Protein AF-A0A9D2JQB5-F1 (afdb_monomer_lite)

Structure (mmCIF, N/CA/C/O backbone):
data_AF-A0A9D2JQB5-F1
#
_entry.id   AF-A0A9D2JQB5-F1
#
loop_
_atom_site.group_PDB
_atom_site.id
_atom_site.type_symbol
_atom_site.label_atom_id
_atom_site.label_alt_id
_atom_site.label_comp_id
_atom_site.label_asym_id
_atom_site.label_entity_id
_atom_site.label_seq_id
_atom_site.pdbx_PDB_ins_code
_atom_site.Cartn_x
_atom_site.Cartn_y
_atom_site.Cartn_z
_atom_site.occupancy
_atom_site.B_iso_or_equiv
_atom_site.auth_seq_id
_atom_site.auth_comp_id
_atom_site.auth_asym_id
_atom_site.auth_atom_id
_atom_site.pdbx_PDB_model_num
ATOM 1 N N . MET A 1 1 ? -19.624 -21.024 8.292 1.00 44.72 1 MET A N 1
ATOM 2 C CA . MET A 1 1 ? -18.427 -21.433 7.534 1.00 44.72 1 MET A CA 1
ATOM 3 C C . MET A 1 1 ? -17.559 -20.203 7.461 1.00 44.72 1 MET A C 1
ATOM 5 O O . MET A 1 1 ? -18.094 -19.150 7.147 1.00 44.72 1 MET A O 1
ATOM 9 N N . GLU A 1 2 ? -16.305 -20.296 7.876 1.00 53.34 2 GLU A N 1
ATOM 10 C CA . GLU A 1 2 ? -15.384 -19.165 7.795 1.00 53.34 2 GLU A CA 1
ATOM 11 C C . GLU A 1 2 ? -15.106 -18.916 6.308 1.00 53.34 2 GLU A C 1
ATOM 13 O O . GLU A 1 2 ? -14.618 -19.800 5.601 1.00 53.34 2 GLU A O 1
ATOM 18 N N . GLU A 1 3 ? -15.566 -17.778 5.797 1.00 57.91 3 GLU A N 1
ATOM 19 C CA . GLU A 1 3 ? -15.369 -17.392 4.406 1.00 57.91 3 GLU A CA 1
ATOM 20 C C . GLU A 1 3 ? -13.870 -17.156 4.208 1.00 57.91 3 GLU A C 1
ATOM 22 O O . GLU A 1 3 ? -13.293 -16.218 4.756 1.00 57.91 3 GLU A O 1
ATOM 27 N N . ARG A 1 4 ? -13.204 -18.065 3.492 1.00 65.31 4 ARG A N 1
ATOM 28 C CA . ARG A 1 4 ? -11.774 -17.941 3.216 1.00 65.31 4 ARG A CA 1
ATOM 29 C C . ARG A 1 4 ? -11.602 -16.841 2.173 1.00 65.31 4 ARG A C 1
ATOM 31 O O . ARG A 1 4 ? -11.794 -17.088 0.984 1.00 65.31 4 ARG A O 1
ATOM 38 N N . GLU A 1 5 ? -11.299 -15.628 2.626 1.00 77.38 5 GLU A N 1
ATOM 39 C CA . GLU A 1 5 ? -11.063 -14.490 1.736 1.00 77.38 5 GLU A CA 1
ATOM 40 C C . GLU A 1 5 ? -9.969 -14.835 0.709 1.00 77.38 5 GLU A C 1
ATOM 42 O O . GLU A 1 5 ? -8.907 -15.349 1.063 1.00 77.38 5 GLU A O 1
ATOM 47 N N . MET A 1 6 ? -10.232 -14.556 -0.575 1.00 88.81 6 MET A N 1
ATOM 48 C CA . MET A 1 6 ? -9.296 -14.835 -1.679 1.00 88.81 6 MET A CA 1
ATOM 49 C C . MET A 1 6 ? -7.963 -14.086 -1.517 1.00 88.81 6 MET A C 1
ATOM 51 O O . MET A 1 6 ? -6.921 -14.582 -1.940 1.00 88.81 6 ME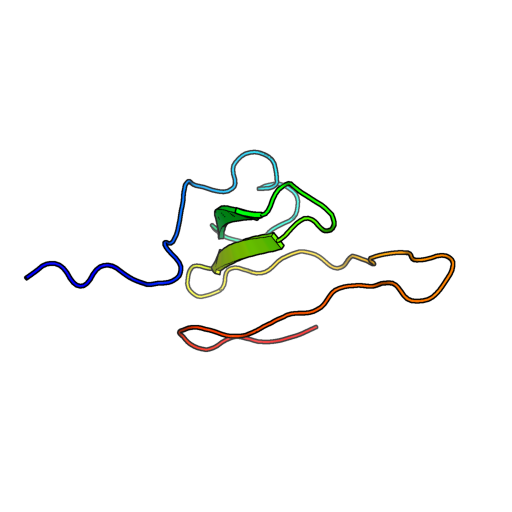T A O 1
ATOM 55 N N . PHE A 1 7 ? -8.003 -12.914 -0.879 1.00 92.81 7 PHE A N 1
ATOM 56 C CA . PHE A 1 7 ? -6.843 -12.096 -0.542 1.00 92.81 7 PHE A CA 1
ATOM 57 C C . PHE A 1 7 ? -6.848 -11.832 0.970 1.00 92.81 7 PHE A C 1
ATOM 59 O O . PHE A 1 7 ? -7.539 -10.915 1.413 1.00 92.81 7 PHE A O 1
ATOM 66 N N . PRO A 1 8 ? -6.128 -12.633 1.775 1.00 93.19 8 PRO A N 1
ATOM 67 C CA . PRO A 1 8 ? -6.132 -12.475 3.226 1.00 93.19 8 PRO A CA 1
ATOM 68 C C . PRO A 1 8 ? -5.400 -11.196 3.659 1.00 93.19 8 PRO A C 1
ATOM 70 O O . PRO A 1 8 ? -4.500 -10.714 2.966 1.00 93.19 8 PRO A O 1
ATOM 73 N N . THR A 1 9 ? -5.763 -10.665 4.829 1.00 94.81 9 THR A N 1
ATOM 74 C CA . THR A 1 9 ? -5.173 -9.448 5.423 1.00 94.81 9 THR A CA 1
ATOM 75 C C . THR A 1 9 ? -3.657 -9.550 5.628 1.00 94.81 9 THR A C 1
ATOM 77 O O . THR A 1 9 ? -2.933 -8.597 5.343 1.00 94.81 9 THR A O 1
ATOM 80 N N . GLY A 1 10 ? -3.170 -10.714 6.068 1.00 94.81 10 GLY A N 1
ATOM 81 C CA . GLY A 1 10 ? -1.765 -10.924 6.426 1.00 94.81 10 GLY A CA 1
ATOM 82 C C . GLY A 1 10 ? -1.410 -10.401 7.817 1.00 94.81 10 GLY A C 1
ATOM 83 O O . GLY A 1 10 ? -2.282 -10.220 8.663 1.00 94.81 10 GLY A O 1
ATOM 84 N N . GLU A 1 11 ? -0.116 -10.179 8.033 1.00 97.25 11 GLU A N 1
ATOM 85 C CA . GLU A 1 11 ? 0.443 -9.710 9.306 1.00 97.25 11 GLU A CA 1
ATOM 86 C C . GLU A 1 11 ? 0.574 -8.185 9.323 1.00 97.25 11 GLU A C 1
ATOM 88 O O . GLU A 1 11 ? 0.587 -7.539 8.271 1.00 97.25 11 GLU A O 1
ATOM 93 N N . GLU A 1 12 ? 0.700 -7.593 10.513 1.00 97.88 12 GLU A N 1
ATOM 94 C CA . GLU A 1 12 ? 0.944 -6.154 10.635 1.00 97.88 12 GLU A CA 1
ATOM 95 C C . GLU A 1 12 ? 2.221 -5.753 9.882 1.00 97.88 12 GLU A C 1
ATOM 97 O O . GLU A 1 12 ? 3.268 -6.402 9.963 1.00 97.88 12 GLU A O 1
ATOM 102 N N . ASN A 1 13 ? 2.149 -4.640 9.156 1.00 97.00 13 ASN A N 1
ATOM 103 C CA . ASN A 1 13 ? 3.206 -4.137 8.291 1.00 97.00 13 ASN A CA 1
ATOM 104 C C . ASN A 1 13 ? 4.328 -3.423 9.079 1.00 97.00 13 ASN A C 1
ATOM 106 O O . ASN A 1 13 ? 4.722 -2.293 8.773 1.00 97.00 13 ASN A O 1
ATOM 110 N N . ILE A 1 14 ? 4.848 -4.084 10.118 1.00 97.12 14 ILE A N 1
ATOM 111 C CA . ILE A 1 14 ? 5.807 -3.530 11.088 1.00 97.12 14 ILE A CA 1
ATOM 112 C C . ILE A 1 14 ? 7.064 -3.008 10.385 1.00 97.12 14 ILE A C 1
ATOM 114 O O . ILE A 1 14 ? 7.563 -1.937 10.724 1.00 97.12 14 ILE A O 1
ATOM 118 N N . ALA A 1 15 ? 7.551 -3.721 9.364 1.00 95.12 15 ALA A N 1
ATOM 119 C CA . ALA A 1 15 ? 8.762 -3.354 8.628 1.00 95.12 15 ALA A CA 1
ATOM 120 C C . ALA A 1 15 ? 8.671 -1.977 7.942 1.00 95.12 15 ALA A C 1
ATOM 122 O O . ALA A 1 15 ? 9.694 -1.317 7.738 1.00 95.12 15 ALA A O 1
ATOM 123 N N . TYR A 1 16 ? 7.457 -1.532 7.606 1.00 95.00 16 TYR A N 1
ATOM 124 C CA . TYR A 1 16 ? 7.225 -0.291 6.876 1.00 95.00 16 TYR A CA 1
ATOM 125 C C . TYR A 1 16 ? 6.399 0.733 7.659 1.00 95.00 16 TYR A C 1
ATOM 127 O O . TYR A 1 16 ? 6.119 1.792 7.108 1.00 95.00 16 TYR A O 1
ATOM 135 N N . ASN A 1 17 ? 6.068 0.488 8.932 1.00 94.12 17 ASN A N 1
ATOM 136 C CA . ASN A 1 17 ? 5.213 1.360 9.751 1.00 94.12 17 ASN A CA 1
ATOM 137 C C . ASN A 1 17 ? 5.620 2.849 9.721 1.00 94.12 17 ASN A C 1
ATOM 139 O O . ASN A 1 17 ? 4.770 3.731 9.655 1.00 94.12 17 ASN A O 1
ATOM 143 N N . LYS A 1 18 ? 6.924 3.136 9.664 1.00 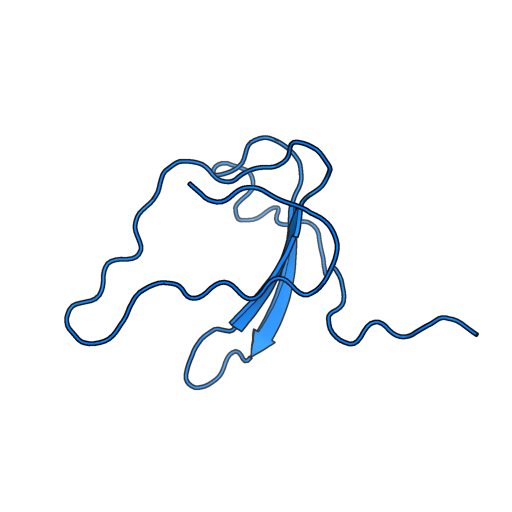97.19 18 LYS A N 1
ATOM 144 C CA . LYS A 1 18 ? 7.508 4.481 9.594 1.00 97.19 18 LYS A CA 1
ATOM 145 C C . LYS A 1 18 ? 7.196 5.243 8.303 1.00 97.19 18 LYS A C 1
ATOM 147 O O . LYS A 1 18 ? 7.579 6.401 8.193 1.00 97.19 18 LYS A O 1
ATOM 152 N N . TYR A 1 19 ? 6.572 4.598 7.322 1.00 97.38 19 TYR A N 1
ATOM 153 C CA . TYR A 1 19 ? 6.147 5.189 6.054 1.00 97.38 19 TYR A CA 1
ATOM 154 C C . TYR A 1 19 ? 4.626 5.358 5.963 1.00 97.38 19 TYR A C 1
ATOM 156 O O . TYR A 1 19 ? 4.115 5.663 4.887 1.00 97.38 19 TYR A O 1
ATOM 164 N N . PHE A 1 20 ? 3.895 5.130 7.057 1.00 97.75 20 PHE A N 1
ATOM 165 C CA . PHE A 1 20 ? 2.440 5.201 7.098 1.00 97.75 20 PHE A CA 1
ATOM 166 C C . PHE A 1 20 ? 1.974 6.059 8.275 1.00 97.75 20 PHE A C 1
ATOM 168 O O . PHE A 1 20 ? 2.601 6.130 9.330 1.00 97.75 20 PHE A O 1
ATOM 175 N N . THR A 1 21 ? 0.829 6.711 8.098 1.00 98.25 21 THR A N 1
ATOM 176 C CA . THR A 1 21 ? -0.023 7.110 9.219 1.00 98.25 21 THR A CA 1
ATOM 177 C C . THR A 1 21 ? -0.992 5.960 9.474 1.00 98.25 21 THR A C 1
ATOM 179 O O . THR A 1 21 ? -1.612 5.490 8.524 1.00 98.25 21 THR A O 1
ATOM 182 N N . GLY A 1 22 ? -1.154 5.534 10.729 1.00 97.50 22 GLY A N 1
ATOM 183 C CA . GLY A 1 22 ? -2.043 4.427 11.107 1.00 97.50 22 GLY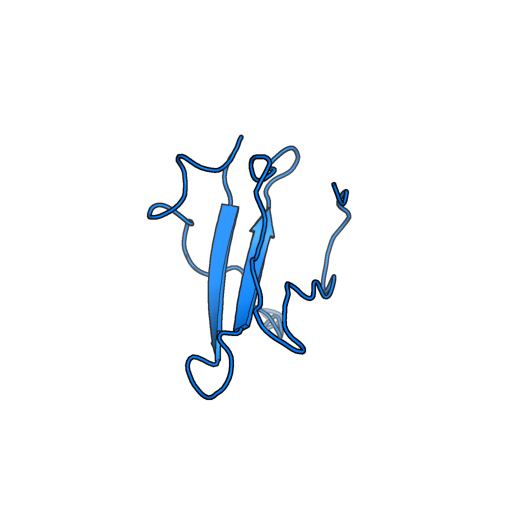 A CA 1
ATOM 184 C C . GLY A 1 22 ? -1.463 3.035 10.829 1.00 97.50 22 GLY A C 1
ATOM 185 O O . GLY A 1 22 ? -0.311 2.903 10.416 1.00 97.50 22 GLY A O 1
ATOM 186 N N . THR A 1 23 ? -2.275 2.004 11.062 1.00 98.25 23 THR A N 1
ATOM 187 C CA . THR A 1 23 ? -1.875 0.595 10.942 1.00 98.25 23 THR A CA 1
ATOM 188 C C . THR A 1 23 ? -2.260 0.025 9.580 1.00 98.25 23 THR A C 1
ATOM 190 O O . THR A 1 23 ? -3.401 0.161 9.132 1.00 98.25 23 THR A O 1
ATOM 193 N N . SER A 1 24 ? -1.301 -0.635 8.934 1.00 98.06 24 SER A N 1
ATOM 194 C CA . SER A 1 24 ? -1.528 -1.427 7.725 1.00 98.06 24 SER A CA 1
ATOM 195 C C . SER A 1 24 ? -1.051 -2.859 7.934 1.00 98.06 24 SER A C 1
ATOM 197 O O . SER A 1 24 ? -0.218 -3.122 8.802 1.00 98.06 24 SER A O 1
ATOM 199 N N . TYR A 1 25 ? -1.565 -3.768 7.115 1.00 98.00 25 TYR A N 1
ATOM 200 C CA . TYR A 1 25 ? -1.221 -5.187 7.096 1.00 98.00 25 TYR A CA 1
ATOM 201 C C . TYR A 1 25 ? -0.763 -5.586 5.701 1.00 98.00 25 TYR A C 1
ATOM 203 O O . TYR A 1 25 ? -1.185 -4.974 4.715 1.00 98.00 25 TYR A O 1
ATOM 211 N N . LEU A 1 26 ? 0.098 -6.595 5.613 1.00 97.00 26 LEU A N 1
ATOM 212 C CA . LEU A 1 26 ? 0.686 -7.036 4.358 1.00 97.00 26 LEU A CA 1
ATOM 213 C C . LEU A 1 26 ? 0.681 -8.562 4.251 1.00 97.00 26 LEU A C 1
ATOM 215 O O . LEU A 1 26 ? 1.180 -9.272 5.124 1.00 97.00 26 LEU A O 1
ATOM 219 N N . CYS A 1 27 ? 0.170 -9.062 3.128 1.00 96.06 27 CYS A N 1
ATOM 220 C CA . CYS A 1 27 ? 0.230 -10.469 2.757 1.00 96.06 27 CYS A CA 1
ATOM 221 C C . CYS A 1 27 ? 0.864 -10.625 1.365 1.00 96.06 27 CYS A C 1
ATOM 223 O O . CYS A 1 27 ? 0.260 -10.194 0.377 1.00 96.06 27 CYS A O 1
ATOM 225 N N . PRO A 1 28 ? 2.064 -11.223 1.239 1.00 94.94 28 PRO A N 1
ATOM 226 C CA . PRO A 1 28 ? 2.642 -11.530 -0.066 1.00 94.94 28 PRO A CA 1
ATOM 227 C C . PRO A 1 28 ? 1.778 -12.539 -0.838 1.00 94.94 28 PRO A C 1
ATOM 229 O O . PRO A 1 28 ? 1.423 -13.590 -0.310 1.00 94.94 28 PRO A O 1
ATOM 232 N N . VAL A 1 29 ? 1.465 -12.227 -2.097 1.00 93.94 29 VAL A N 1
ATOM 233 C CA . VAL A 1 29 ? 0.697 -13.085 -3.021 1.00 93.94 29 VAL A CA 1
ATOM 234 C C . VAL A 1 29 ? 1.626 -13.766 -4.026 1.00 93.94 29 VAL A C 1
ATOM 236 O O . VAL A 1 29 ? 1.476 -14.953 -4.298 1.00 93.94 29 VAL A O 1
ATOM 239 N N . SER A 1 30 ? 2.602 -13.028 -4.562 1.00 93.50 30 SER A N 1
ATOM 240 C CA . SER A 1 30 ? 3.665 -13.569 -5.413 1.00 93.50 30 SER A CA 1
ATOM 241 C C . SER A 1 30 ? 4.995 -12.920 -5.067 1.00 93.50 30 SER A C 1
ATOM 243 O O . SER A 1 30 ? 5.093 -11.697 -4.962 1.00 93.50 30 SER A O 1
ATOM 245 N N . MET A 1 31 ? 6.023 -13.754 -4.936 1.00 91.75 31 MET A N 1
ATOM 246 C C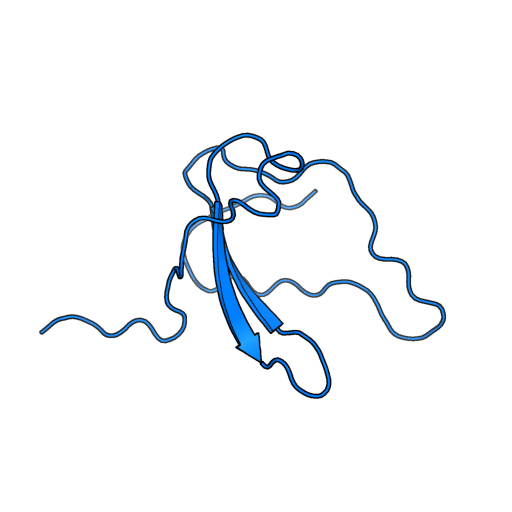A . MET A 1 31 ? 7.420 -13.333 -4.796 1.00 91.75 31 MET A CA 1
ATOM 247 C C . MET A 1 31 ? 8.216 -13.548 -6.093 1.00 91.75 31 MET A C 1
ATOM 249 O O . MET A 1 31 ? 9.372 -13.143 -6.179 1.00 91.75 31 MET A O 1
ATOM 253 N N . GLU A 1 32 ? 7.611 -14.189 -7.094 1.00 90.88 32 GLU A N 1
ATOM 254 C CA . GLU A 1 32 ? 8.248 -14.542 -8.361 1.00 90.88 32 GLU A CA 1
ATOM 255 C C . GLU A 1 32 ? 7.814 -13.586 -9.479 1.00 90.88 32 GLU A C 1
ATOM 257 O O . GLU A 1 32 ? 6.675 -13.117 -9.501 1.00 90.88 32 GLU A O 1
ATOM 262 N N . GLN A 1 33 ? 8.717 -13.334 -10.436 1.00 85.00 33 GLN A N 1
ATOM 263 C CA . GLN A 1 33 ? 8.570 -12.384 -11.553 1.00 85.00 33 GLN A CA 1
ATOM 264 C C . GLN A 1 33 ? 8.390 -10.929 -11.094 1.00 85.00 33 GLN A C 1
ATOM 266 O O . GLN A 1 33 ? 9.328 -10.137 -11.167 1.00 85.00 33 GLN A O 1
ATOM 271 N N . VAL A 1 34 ? 7.196 -10.591 -10.605 1.00 87.12 34 VAL A N 1
ATOM 272 C CA . VAL A 1 34 ? 6.835 -9.288 -10.050 1.00 87.12 34 VAL A CA 1
ATOM 273 C C . VAL A 1 34 ? 6.315 -9.514 -8.639 1.00 87.12 34 VAL A C 1
ATOM 275 O O . VAL A 1 34 ? 5.475 -10.382 -8.406 1.00 87.12 34 VAL A O 1
ATOM 278 N N . PHE A 1 35 ? 6.811 -8.719 -7.694 1.00 91.69 35 PHE A N 1
ATOM 279 C CA . PHE A 1 35 ? 6.308 -8.747 -6.329 1.00 91.69 35 PHE A CA 1
ATOM 280 C C . PHE A 1 35 ? 4.858 -8.253 -6.292 1.00 91.69 35 PHE A C 1
ATOM 282 O O . PHE A 1 35 ? 4.568 -7.129 -6.705 1.00 91.69 35 PHE A O 1
ATOM 289 N N . ILE A 1 36 ? 3.961 -9.092 -5.778 1.00 95.00 36 ILE A N 1
ATOM 290 C CA . ILE A 1 36 ? 2.544 -8.779 -5.584 1.00 95.00 36 ILE A CA 1
ATOM 291 C C . ILE A 1 36 ? 2.217 -9.034 -4.119 1.00 95.00 36 ILE A C 1
ATOM 293 O O . ILE A 1 36 ? 2.497 -10.114 -3.599 1.00 95.00 36 ILE A O 1
ATOM 297 N N . ALA A 1 37 ? 1.583 -8.065 -3.468 1.00 95.75 37 ALA A N 1
ATOM 298 C CA . ALA A 1 37 ? 1.091 -8.203 -2.106 1.00 95.75 37 ALA A CA 1
ATOM 299 C C . ALA A 1 37 ? -0.315 -7.616 -1.982 1.00 95.75 37 ALA A C 1
ATOM 301 O O . ALA A 1 37 ? -0.627 -6.601 -2.605 1.00 95.75 37 ALA A O 1
ATOM 302 N N . ASN A 1 38 ? -1.141 -8.246 -1.150 1.00 97.06 38 ASN A N 1
ATOM 303 C CA . ASN A 1 38 ? -2.350 -7.628 -0.635 1.00 97.06 38 ASN A CA 1
ATOM 304 C C 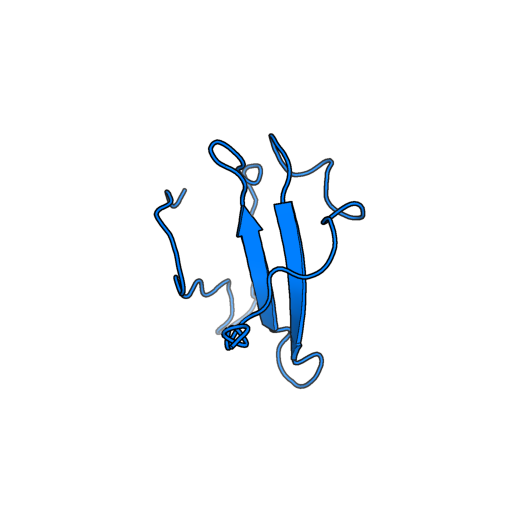. ASN A 1 38 ? -1.961 -6.726 0.539 1.00 97.06 38 ASN A C 1
ATOM 306 O O . ASN A 1 38 ? -1.254 -7.168 1.447 1.00 97.06 38 ASN A O 1
ATOM 310 N N . VAL A 1 39 ? -2.409 -5.472 0.516 1.00 97.38 39 VAL A N 1
ATOM 311 C CA . VAL A 1 39 ? -2.167 -4.514 1.597 1.00 97.38 39 VAL A CA 1
ATOM 312 C C . VAL A 1 39 ? -3.511 -4.042 2.122 1.00 97.38 39 VAL A C 1
ATOM 314 O O . VAL A 1 39 ? -4.317 -3.498 1.369 1.00 97.38 39 VAL A O 1
ATOM 317 N N . THR A 1 40 ? -3.745 -4.247 3.415 1.00 97.44 40 THR A N 1
ATOM 318 C CA . THR A 1 40 ? -4.983 -3.832 4.086 1.00 97.44 40 THR A CA 1
ATOM 319 C C . THR A 1 40 ? -4.706 -2.617 4.954 1.00 97.44 40 THR A C 1
ATOM 321 O O . THR A 1 40 ? -3.715 -2.579 5.679 1.00 97.44 40 THR A O 1
ATOM 324 N N . PHE A 1 41 ? -5.583 -1.622 4.882 1.00 98.06 41 PHE A N 1
ATOM 325 C CA . PHE A 1 41 ? -5.471 -0.365 5.613 1.00 98.06 41 PHE A CA 1
ATOM 326 C C . PHE A 1 41 ? -6.619 -0.274 6.615 1.00 98.06 41 PHE A C 1
ATOM 328 O O . PHE A 1 41 ? -7.781 -0.380 6.216 1.00 98.06 41 PHE A O 1
ATOM 335 N N . GLU A 1 42 ? -6.311 -0.037 7.892 1.00 97.94 42 GLU A N 1
ATOM 336 C CA . GLU A 1 42 ? -7.339 0.375 8.854 1.00 97.94 42 GLU A CA 1
ATOM 337 C C . GLU A 1 42 ? -7.968 1.717 8.432 1.00 97.94 42 GLU A C 1
ATOM 339 O O . GLU A 1 42 ? -7.331 2.502 7.714 1.00 97.94 42 GLU A O 1
ATOM 344 N N . PRO A 1 43 ? -9.198 2.044 8.872 1.00 98.00 43 PRO A N 1
ATOM 345 C CA . PRO A 1 43 ? -9.806 3.340 8.598 1.00 98.00 43 PRO A CA 1
ATOM 346 C C . PRO A 1 43 ? -8.882 4.508 8.974 1.00 98.00 43 PRO A C 1
ATOM 348 O O . PRO A 1 43 ? -8.435 4.640 10.111 1.00 98.00 43 PRO A O 1
ATOM 351 N N . GLY A 1 44 ? -8.596 5.375 8.000 1.00 96.81 44 GLY A N 1
ATOM 352 C CA . GLY A 1 44 ? -7.691 6.517 8.165 1.00 96.81 44 GLY A CA 1
ATOM 353 C C . GLY A 1 44 ? -6.201 6.193 8.001 1.00 96.81 44 GLY A C 1
ATOM 354 O O . GLY A 1 44 ? -5.396 7.127 7.962 1.00 96.81 44 GLY A O 1
ATOM 355 N N . CYS A 1 45 ? -5.821 4.918 7.853 1.00 97.94 45 CYS A N 1
ATOM 356 C CA . CYS A 1 45 ? -4.455 4.557 7.498 1.00 97.94 45 CYS A CA 1
ATOM 357 C C . CYS A 1 45 ? -4.139 4.985 6.058 1.00 97.94 45 CYS A C 1
ATOM 359 O O . CYS A 1 45 ? -4.952 4.823 5.147 1.00 97.94 45 CYS A O 1
ATOM 361 N N . ARG A 1 46 ? -2.941 5.533 5.850 1.00 97.81 46 ARG A N 1
ATOM 362 C CA . ARG A 1 46 ? -2.418 5.906 4.531 1.00 97.81 46 ARG A CA 1
ATOM 363 C C . ARG A 1 46 ? -0.900 5.840 4.515 1.00 97.81 46 ARG A C 1
ATOM 365 O O . ARG A 1 46 ? -0.258 6.111 5.530 1.00 97.81 46 ARG A O 1
ATOM 372 N N . ASN A 1 47 ? -0.322 5.544 3.360 1.00 96.94 47 ASN A N 1
ATOM 373 C CA . ASN A 1 47 ? 1.112 5.696 3.152 1.00 96.94 47 ASN A CA 1
ATOM 374 C C . ASN A 1 47 ? 1.496 7.171 2.971 1.00 96.94 47 ASN A C 1
ATOM 376 O O . ASN A 1 47 ? 0.701 8.018 2.556 1.00 96.94 47 ASN A O 1
ATOM 380 N N . PHE A 1 48 ? 2.749 7.483 3.272 1.00 97.81 48 PHE A N 1
ATOM 381 C CA . PHE A 1 48 ? 3.339 8.776 2.964 1.00 97.81 48 PHE A CA 1
ATOM 382 C C . PHE A 1 48 ? 3.538 8.936 1.453 1.00 97.81 48 PHE A C 1
ATOM 384 O O . PHE A 1 48 ? 3.561 7.962 0.691 1.00 97.81 48 PHE A O 1
ATOM 391 N N . TRP A 1 49 ? 3.700 10.187 1.021 1.00 97.44 49 TRP A N 1
ATOM 392 C CA . TRP A 1 49 ? 4.077 10.507 -0.351 1.00 97.44 49 TRP A CA 1
ATOM 393 C C . TRP A 1 49 ? 5.358 9.764 -0.738 1.00 97.44 49 TRP A C 1
ATOM 395 O O . TRP A 1 49 ? 6.369 9.848 -0.041 1.00 97.44 49 TRP A O 1
ATOM 405 N N . HIS A 1 50 ? 5.309 9.028 -1.843 1.00 94.69 50 HIS A N 1
ATOM 406 C CA . HIS A 1 50 ? 6.445 8.289 -2.384 1.00 94.69 50 HIS A CA 1
ATOM 407 C C . HIS A 1 50 ? 6.255 8.086 -3.891 1.00 94.69 50 HIS A C 1
ATOM 409 O O . HIS A 1 50 ? 5.176 8.320 -4.435 1.00 94.69 50 HIS A O 1
ATOM 415 N N . ILE A 1 51 ? 7.321 7.664 -4.567 1.00 93.19 51 ILE A N 1
ATOM 416 C CA . ILE A 1 51 ? 7.334 7.413 -6.006 1.00 93.19 51 ILE A CA 1
ATOM 417 C C . ILE A 1 51 ? 7.988 6.060 -6.286 1.00 93.19 51 ILE A C 1
ATOM 419 O O . ILE A 1 51 ? 9.063 5.749 -5.771 1.00 93.19 51 ILE A O 1
ATOM 423 N N . HIS A 1 52 ? 7.344 5.260 -7.134 1.00 91.81 52 HIS A N 1
ATOM 424 C CA . HIS A 1 52 ? 7.938 4.057 -7.704 1.00 91.81 52 HIS A CA 1
ATOM 425 C C . HIS A 1 52 ? 8.640 4.417 -9.015 1.00 91.81 52 HIS A C 1
ATOM 427 O O . HIS A 1 52 ? 8.001 4.606 -10.049 1.00 91.81 52 HIS A O 1
ATOM 433 N N . HIS A 1 53 ? 9.967 4.532 -8.973 1.00 90.69 53 HIS A N 1
ATOM 434 C CA . HIS A 1 53 ? 10.766 4.811 -10.164 1.00 90.69 53 HIS A CA 1
ATOM 435 C C . HIS A 1 53 ? 10.903 3.567 -11.049 1.00 90.69 53 HIS A C 1
ATOM 437 O O . HIS A 1 53 ? 11.324 2.509 -10.583 1.00 90.69 53 HIS A O 1
ATOM 443 N N . ALA A 1 54 ? 10.640 3.720 -12.346 1.00 88.38 54 ALA A N 1
ATOM 444 C CA . ALA A 1 54 ? 10.916 2.707 -13.358 1.00 88.38 54 ALA A CA 1
ATOM 445 C C . ALA A 1 54 ? 11.703 3.316 -14.523 1.00 88.38 54 ALA A C 1
ATOM 447 O O . ALA A 1 54 ? 11.435 4.442 -14.936 1.00 88.38 54 ALA A O 1
ATOM 448 N N . LYS A 1 55 ? 12.679 2.570 -15.060 1.00 84.69 55 LYS A N 1
ATOM 449 C CA . LYS A 1 55 ? 13.473 3.010 -16.222 1.00 84.69 55 LYS A CA 1
ATOM 450 C C . LYS A 1 55 ? 12.698 2.865 -17.535 1.00 84.69 55 LYS A C 1
ATOM 452 O O . LYS A 1 55 ? 12.796 3.734 -18.391 1.00 84.69 55 LYS A O 1
ATOM 457 N N . THR A 1 56 ? 11.926 1.788 -17.679 1.00 85.75 56 THR A N 1
ATOM 458 C CA . THR A 1 56 ? 11.064 1.493 -18.834 1.00 85.75 56 THR A CA 1
ATOM 459 C C . THR A 1 56 ? 9.902 0.600 -18.384 1.00 85.75 56 THR A C 1
ATOM 461 O O . THR A 1 56 ? 10.116 -0.350 -17.636 1.00 85.75 56 THR A O 1
ATOM 464 N N . GLY A 1 57 ? 8.668 0.913 -18.800 1.00 76.81 57 GLY A N 1
ATOM 465 C CA . GLY A 1 57 ? 7.496 0.027 -18.662 1.00 76.81 57 GLY A CA 1
ATOM 466 C C . GLY A 1 57 ? 7.060 -0.388 -17.245 1.00 76.81 57 GLY A C 1
ATOM 467 O O . GLY A 1 57 ? 6.292 -1.336 -17.128 1.00 76.81 57 GLY A O 1
ATOM 468 N N . GLY A 1 58 ? 7.542 0.267 -16.183 1.00 81.62 58 GLY A N 1
ATOM 469 C CA . GLY A 1 58 ? 7.213 -0.073 -14.790 1.00 81.62 58 GLY A CA 1
ATOM 470 C C . GLY A 1 58 ? 6.417 1.012 -14.058 1.00 81.62 58 GLY A C 1
ATOM 471 O O . GLY A 1 58 ? 5.992 1.998 -14.652 1.00 81.62 58 GLY A O 1
ATOM 472 N N . GLY A 1 59 ? 6.237 0.825 -12.752 1.00 88.44 59 GLY A N 1
ATOM 473 C CA . GLY A 1 59 ? 5.456 1.703 -11.881 1.00 88.44 59 GLY A CA 1
ATOM 474 C C . GLY A 1 59 ? 4.770 0.894 -10.783 1.00 88.44 59 GLY A C 1
ATOM 475 O O . GLY A 1 59 ? 5.210 -0.209 -10.460 1.00 88.44 59 GLY A O 1
ATOM 476 N N . GLN A 1 60 ? 3.685 1.431 -10.233 1.00 93.31 60 GLN A N 1
ATOM 477 C CA . GLN A 1 60 ? 2.817 0.722 -9.296 1.00 93.31 60 GLN A CA 1
ATOM 478 C C . GLN A 1 60 ? 1.428 0.549 -9.908 1.00 93.31 60 GLN A C 1
ATOM 480 O O . GLN A 1 60 ? 0.889 1.478 -10.505 1.00 93.31 60 GLN A O 1
ATOM 485 N N . ILE A 1 61 ? 0.850 -0.638 -9.735 1.00 93.75 61 ILE A N 1
ATOM 486 C CA . ILE A 1 61 ? -0.544 -0.935 -10.071 1.00 93.75 61 ILE A CA 1
ATOM 487 C C . ILE A 1 61 ? -1.267 -1.249 -8.763 1.00 93.75 61 ILE A C 1
ATOM 489 O O . ILE A 1 61 ? -0.757 -2.014 -7.945 1.00 93.75 61 ILE A O 1
ATOM 493 N N . LEU A 1 62 ? -2.448 -0.663 -8.573 1.00 95.38 62 LEU A N 1
ATOM 494 C CA . LEU A 1 62 ? -3.315 -0.910 -7.425 1.00 95.38 62 LEU A CA 1
ATOM 495 C C . LEU A 1 62 ? -4.625 -1.532 -7.914 1.00 95.38 62 LEU A C 1
ATOM 497 O O . LEU A 1 62 ? -5.258 -1.005 -8.828 1.00 95.38 62 LEU A O 1
ATOM 501 N N . ILE A 1 63 ? -5.032 -2.643 -7.302 1.00 96.25 63 ILE A N 1
ATOM 502 C CA . ILE A 1 63 ? -6.313 -3.307 -7.568 1.00 96.25 63 ILE A CA 1
ATOM 503 C C . ILE A 1 63 ? -7.093 -3.336 -6.256 1.00 96.25 63 ILE A C 1
ATOM 505 O O . ILE A 1 63 ? -6.700 -4.010 -5.306 1.00 96.25 63 ILE A O 1
ATOM 509 N N . CYS A 1 64 ? -8.197 -2.594 -6.193 1.00 96.62 64 CYS A N 1
ATOM 510 C CA . CYS A 1 64 ? -9.052 -2.563 -5.010 1.00 96.62 64 CYS A CA 1
ATOM 511 C C . CYS A 1 64 ? -9.918 -3.826 -4.957 1.00 96.62 64 CYS A C 1
ATOM 513 O O . CYS A 1 64 ? -10.802 -4.000 -5.794 1.00 96.62 64 CYS A O 1
ATOM 515 N N . VAL A 1 65 ? -9.682 -4.689 -3.967 1.00 95.38 65 VAL A N 1
ATOM 516 C CA . VAL A 1 65 ? -10.405 -5.968 -3.815 1.00 95.38 65 VAL A CA 1
ATOM 517 C C . VAL A 1 65 ? -11.497 -5.932 -2.741 1.00 95.38 65 VAL A C 1
ATOM 519 O O . VAL A 1 65 ? -12.443 -6.712 -2.809 1.00 95.38 65 VAL A O 1
ATOM 522 N N . ARG A 1 66 ? -11.403 -5.021 -1.759 1.00 94.88 66 ARG A N 1
ATOM 523 C CA . ARG A 1 66 ? -12.380 -4.867 -0.667 1.00 94.88 66 ARG A CA 1
ATOM 524 C C . ARG A 1 66 ? -12.324 -3.459 -0.063 1.00 94.88 66 ARG A C 1
ATOM 526 O O . ARG A 1 66 ? -11.279 -2.816 -0.066 1.00 94.88 66 ARG A O 1
ATOM 533 N N . GLY A 1 67 ? -13.444 -2.995 0.492 1.00 95.00 67 GLY A N 1
ATOM 534 C CA . GLY A 1 67 ? -13.519 -1.732 1.235 1.00 95.00 67 GLY A CA 1
ATOM 535 C C . GLY A 1 67 ? -13.635 -0.483 0.355 1.00 95.00 67 GLY A C 1
ATOM 536 O O . GLY A 1 67 ? -14.130 -0.537 -0.7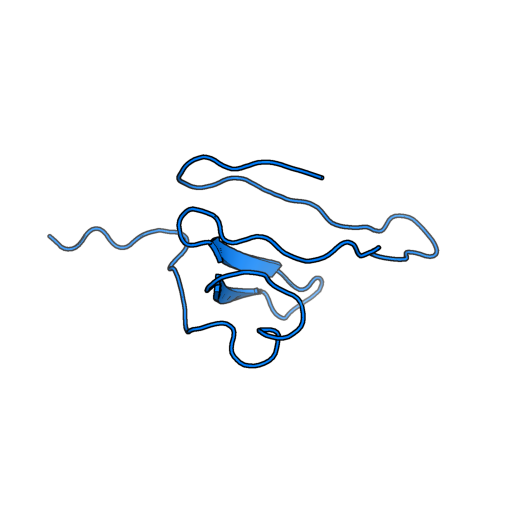70 1.00 95.00 67 GLY A O 1
ATOM 537 N N . ARG A 1 68 ? -13.240 0.669 0.909 1.00 97.12 68 ARG A N 1
ATOM 538 C CA . ARG A 1 68 ? -13.197 1.973 0.229 1.00 97.12 68 ARG A CA 1
ATOM 539 C C . ARG A 1 68 ? -11.955 2.726 0.684 1.00 97.12 68 ARG A C 1
ATOM 541 O O . ARG A 1 68 ? -11.624 2.688 1.864 1.00 97.12 68 ARG A O 1
ATOM 548 N N . GLY A 1 69 ? -11.310 3.429 -0.235 1.00 96.69 69 GLY A N 1
ATOM 549 C CA . GLY A 1 69 ? -10.088 4.172 0.046 1.00 96.69 69 GLY A CA 1
ATOM 550 C C . GLY A 1 69 ? -9.903 5.349 -0.899 1.00 96.69 69 GLY A C 1
ATOM 551 O O . GLY A 1 69 ? -10.730 5.596 -1.778 1.00 96.69 69 GLY A O 1
ATOM 552 N N . TRP A 1 70 ? -8.802 6.059 -0.693 1.00 96.25 70 TRP A N 1
ATOM 553 C CA . TRP A 1 70 ? -8.387 7.205 -1.492 1.00 96.25 70 TRP A CA 1
ATOM 554 C C . TRP A 1 70 ? -7.056 6.891 -2.166 1.00 96.25 70 TRP A C 1
ATOM 556 O O . TRP A 1 70 ? -6.239 6.154 -1.618 1.00 96.25 70 TRP A O 1
ATOM 566 N N . TYR A 1 71 ? -6.848 7.466 -3.344 1.00 94.88 71 TYR A N 1
ATOM 567 C CA . TYR A 1 71 ? -5.575 7.433 -4.052 1.00 94.88 71 TYR A CA 1
ATOM 568 C C . TYR A 1 71 ? -4.975 8.841 -4.056 1.00 94.88 71 TYR A C 1
ATOM 570 O O . TYR A 1 71 ? -5.722 9.818 -4.169 1.00 94.88 71 TYR A O 1
ATOM 578 N N . GLN A 1 72 ? -3.654 8.920 -3.899 1.00 86.88 72 GLN A N 1
ATOM 579 C CA . GLN A 1 72 ? -2.870 10.155 -3.914 1.00 86.88 72 GLN A CA 1
ATOM 580 C C . GLN A 1 72 ? -1.830 10.101 -5.030 1.00 86.88 72 GLN A C 1
ATOM 582 O O . GLN A 1 72 ? -1.256 9.005 -5.230 1.00 86.88 72 GLN A O 1
#

Radius of gyration: 13.39 Å; chains: 1; bounding box: 32×32×30 Å

Foldseek 3Di:
DPPPDPADQAAWPVVCVVQKDATKGWDWPDPPPDTDIDIGGDVPMDGHDDFDDDPPDDGDDDDDDDDDDDDD

Sequence (72 aa):
MEEREMFPTGEENIAYNKYFTGTSYLCPVSMEQVFIANVTFEPGCRNFWHIHHAKTGGGQILICVRGRGWYQ

pLDDT: mean 91.81, std 10.16, range [44.72, 98.25]

Secondary structure (DSSP, 8-state):
-----SS---EE-GGGGGGEES-EEEEEEE-SSS-EEEEEE-TT-EEPS-----SSS--------SS-----